Protein AF-A0A940Y5J2-F1 (afdb_monomer)

pLDDT: mean 84.1, std 13.32, range [43.84, 97.69]

Secondary structure (DSSP, 8-state):
------PPPPPPP--PPPHHHHHHHHHHHHHHHHHHHHHHHHHHS-----HHHHHHHHHHHHHHHTTT-HHHHHHHHHHHHHHHGGG-

Sequence (88 aa):
MAAITSQTFHPAPTLGMPRGARIAATAFLALLSGISRHLAHQVTAPRRRSRSDEAAEVREMARHWEHSDPGFAADLYAAAARHEGLDD

Structure (mmCIF, N/CA/C/O backbone):
data_AF-A0A940Y5J2-F1
#
_entry.id   AF-A0A940Y5J2-F1
#
loop_
_atom_site.group_PDB
_atom_site.id
_atom_site.type_symbol
_atom_site.label_atom_id
_atom_site.label_alt_id
_atom_site.label_comp_id
_atom_site.label_asym_id
_atom_site.label_entity_id
_atom_site.label_seq_id
_atom_site.pdbx_PDB_ins_code
_atom_site.Cartn_x
_atom_site.Cartn_y
_atom_site.Cartn_z
_atom_site.occupancy
_atom_site.B_iso_or_equiv
_atom_site.auth_seq_id
_atom_site.auth_comp_id
_atom_site.auth_asym_id
_atom_site.auth_atom_id
_atom_site.pdbx_PDB_model_num
ATOM 1 N N . MET A 1 1 ? 27.951 -36.222 -76.579 1.00 43.84 1 MET A N 1
ATOM 2 C CA . MET A 1 1 ? 28.709 -35.745 -75.402 1.00 43.84 1 MET A CA 1
ATOM 3 C C . MET A 1 1 ? 27.794 -34.839 -74.597 1.00 43.84 1 MET A C 1
ATOM 5 O O . MET A 1 1 ? 27.365 -33.830 -75.137 1.00 43.84 1 MET A O 1
ATOM 9 N N . ALA A 1 2 ? 27.407 -35.232 -73.382 1.00 58.84 2 ALA A N 1
ATOM 10 C CA . ALA A 1 2 ? 26.530 -34.425 -72.533 1.00 58.84 2 ALA A CA 1
ATOM 11 C C . ALA A 1 2 ? 27.376 -33.419 -71.738 1.00 58.84 2 ALA A C 1
ATOM 13 O O . ALA A 1 2 ? 28.261 -33.824 -70.987 1.00 58.84 2 ALA A O 1
ATOM 14 N N . ALA A 1 3 ? 27.139 -32.122 -71.939 1.00 66.69 3 ALA A N 1
ATOM 15 C CA . ALA A 1 3 ? 27.786 -31.064 -71.172 1.00 66.69 3 ALA A CA 1
ATOM 16 C C . ALA A 1 3 ? 27.036 -30.875 -69.846 1.00 66.69 3 ALA A C 1
ATOM 18 O O . ALA A 1 3 ? 25.847 -30.560 -69.842 1.00 66.69 3 ALA A O 1
ATOM 19 N N . ILE A 1 4 ? 27.722 -31.099 -68.725 1.00 69.06 4 ILE A N 1
ATOM 20 C CA . ILE A 1 4 ? 27.175 -30.862 -67.388 1.00 69.06 4 ILE A CA 1
ATOM 21 C C . ILE A 1 4 ? 27.452 -29.398 -67.041 1.00 69.06 4 ILE A C 1
ATOM 23 O O . ILE A 1 4 ? 28.594 -29.018 -66.788 1.00 69.06 4 ILE A O 1
ATOM 27 N N . THR A 1 5 ? 26.409 -28.570 -67.048 1.00 74.62 5 THR A N 1
ATOM 28 C CA . THR A 1 5 ? 26.502 -27.178 -66.596 1.00 74.62 5 THR A CA 1
ATOM 29 C C . THR A 1 5 ? 26.571 -27.159 -65.073 1.00 74.62 5 THR A C 1
ATOM 31 O O . THR A 1 5 ? 25.588 -27.413 -64.382 1.00 74.62 5 THR A O 1
ATOM 34 N N . SER A 1 6 ? 27.757 -26.869 -64.548 1.00 77.38 6 SER A N 1
ATOM 35 C CA . SER A 1 6 ? 27.989 -26.617 -63.127 1.00 77.38 6 SER A CA 1
ATOM 36 C C . SER A 1 6 ? 27.535 -25.197 -62.784 1.00 77.38 6 SER A C 1
ATOM 38 O O . SER A 1 6 ? 28.150 -24.231 -63.235 1.00 77.38 6 SER A O 1
ATOM 40 N N . GLN A 1 7 ? 26.490 -25.062 -61.966 1.00 76.94 7 GLN A N 1
ATOM 41 C CA . GLN A 1 7 ? 26.062 -23.782 -61.402 1.00 76.94 7 GLN A CA 1
ATOM 42 C C . GLN A 1 7 ? 26.535 -23.676 -59.949 1.00 76.94 7 GLN A C 1
ATOM 44 O O . GLN A 1 7 ? 26.195 -24.507 -59.109 1.00 76.94 7 GLN A O 1
ATOM 49 N N . THR A 1 8 ? 27.326 -22.650 -59.645 1.00 79.00 8 THR A N 1
ATOM 50 C CA . THR A 1 8 ? 27.803 -22.369 -58.287 1.00 79.00 8 THR A CA 1
ATOM 51 C C . THR A 1 8 ? 26.823 -21.454 -57.560 1.00 79.00 8 THR A C 1
ATOM 53 O O . THR A 1 8 ? 26.520 -20.362 -58.042 1.00 79.00 8 THR A O 1
ATOM 56 N N . PHE A 1 9 ? 26.345 -21.875 -56.389 1.00 78.94 9 PHE A N 1
ATOM 57 C CA . PHE A 1 9 ? 25.527 -21.039 -55.510 1.00 78.94 9 PHE A CA 1
ATOM 58 C C . PHE A 1 9 ? 26.422 -20.255 -54.552 1.00 78.94 9 PHE A C 1
ATOM 60 O O . PHE A 1 9 ? 27.266 -20.833 -53.867 1.00 78.94 9 PHE A O 1
ATOM 67 N N . HIS A 1 10 ? 26.228 -18.939 -54.492 1.00 78.12 10 HIS A N 1
ATOM 68 C CA . HIS A 1 10 ? 26.902 -18.104 -53.506 1.00 78.12 10 HIS A CA 1
ATOM 69 C C . HIS A 1 10 ? 26.135 -18.132 -52.177 1.00 78.12 10 HIS A C 1
ATOM 71 O O . HIS A 1 10 ? 24.905 -18.028 -52.185 1.00 78.12 10 HIS A O 1
ATOM 77 N N . PRO A 1 11 ? 26.832 -18.261 -51.035 1.00 79.38 11 PRO A N 1
ATOM 78 C CA . PRO A 1 11 ? 26.192 -18.193 -49.731 1.00 79.38 11 PRO A CA 1
ATOM 79 C C . PRO A 1 11 ? 25.571 -16.809 -49.519 1.00 79.38 11 PRO A C 1
ATOM 81 O O . PRO A 1 11 ? 26.177 -15.783 -49.835 1.00 79.38 11 PRO A O 1
ATOM 84 N N . ALA A 1 12 ? 24.355 -16.786 -48.973 1.00 77.69 12 ALA A N 1
ATOM 85 C CA . ALA A 1 12 ? 23.683 -15.544 -48.618 1.00 77.69 12 ALA A CA 1
ATOM 86 C C . ALA A 1 12 ? 24.474 -14.807 -47.518 1.00 77.69 12 ALA A C 1
ATOM 88 O O . ALA A 1 12 ? 24.964 -15.454 -46.585 1.00 77.69 12 ALA A O 1
ATOM 89 N N . PRO A 1 13 ? 24.605 -13.469 -47.590 1.00 76.94 13 PRO A N 1
ATOM 90 C CA . PRO A 1 13 ? 25.313 -12.715 -46.568 1.00 76.94 13 PRO A CA 1
ATOM 91 C C . PRO A 1 13 ? 24.582 -12.835 -45.228 1.00 76.94 13 PRO A C 1
ATOM 93 O O . PRO A 1 13 ? 23.386 -12.567 -45.119 1.00 76.94 13 PRO A O 1
ATOM 96 N N . THR A 1 14 ? 25.313 -13.222 -44.186 1.00 75.94 14 THR A N 1
ATOM 97 C CA . THR A 1 14 ? 24.783 -13.254 -42.824 1.00 75.94 14 THR A CA 1
ATOM 98 C C . THR A 1 14 ? 24.617 -11.824 -42.317 1.00 75.94 14 THR A C 1
ATOM 100 O O . THR A 1 14 ? 25.606 -11.107 -42.144 1.00 75.94 14 THR A O 1
ATOM 103 N N . LEU A 1 15 ? 23.380 -11.407 -42.049 1.00 73.44 15 LEU A N 1
ATOM 104 C CA . LEU A 1 15 ? 23.090 -10.134 -41.389 1.00 73.44 15 LEU A CA 1
ATOM 105 C C . LEU A 1 15 ? 23.480 -10.238 -39.908 1.00 73.44 15 LEU A C 1
ATOM 107 O O . LEU A 1 15 ? 22.711 -10.698 -39.068 1.00 73.44 15 LEU A O 1
ATOM 111 N N . GLY A 1 16 ? 24.719 -9.862 -39.598 1.00 78.75 16 GLY A N 1
ATOM 112 C CA . GLY A 1 16 ? 25.222 -9.796 -38.229 1.00 78.75 16 GLY A CA 1
ATOM 113 C C . GLY A 1 16 ? 24.746 -8.533 -37.515 1.00 78.75 16 GLY A C 1
ATOM 114 O O . GLY A 1 16 ? 24.684 -7.456 -38.106 1.00 78.75 16 GLY A O 1
ATOM 115 N N . MET A 1 17 ? 24.445 -8.646 -36.221 1.00 80.12 17 MET A N 1
ATOM 116 C CA . MET A 1 17 ? 24.086 -7.487 -35.405 1.00 80.12 17 MET A CA 1
ATOM 117 C C . MET A 1 17 ? 25.264 -6.495 -35.350 1.00 80.12 17 MET A C 1
ATOM 119 O O . MET A 1 17 ? 26.366 -6.878 -34.939 1.00 80.12 17 MET A O 1
ATOM 123 N N . PRO A 1 18 ? 25.068 -5.219 -35.729 1.00 83.50 18 PRO A N 1
ATOM 124 C CA . PRO A 1 18 ? 26.148 -4.245 -35.720 1.00 83.50 18 PRO A CA 1
ATOM 125 C C . PRO A 1 18 ? 26.600 -3.959 -34.283 1.00 83.50 18 PRO A C 1
ATOM 127 O O . PRO A 1 18 ? 25.789 -3.850 -33.360 1.00 83.50 18 PRO A O 1
ATOM 130 N N . ARG A 1 19 ? 27.917 -3.801 -34.086 1.00 84.12 19 ARG A N 1
ATOM 131 C CA . ARG A 1 19 ? 28.529 -3.606 -32.756 1.00 84.12 19 ARG A CA 1
ATOM 132 C C . ARG A 1 19 ? 27.921 -2.425 -31.989 1.00 84.12 19 ARG A C 1
ATOM 134 O O . ARG A 1 19 ? 27.714 -2.532 -30.785 1.00 84.12 19 ARG A O 1
ATOM 141 N N . GLY A 1 20 ? 27.577 -1.343 -32.690 1.00 88.56 20 GLY A N 1
ATOM 142 C CA . GLY A 1 20 ? 26.928 -0.170 -32.096 1.00 88.56 20 GLY A CA 1
ATOM 143 C C . GLY A 1 20 ? 25.550 -0.478 -31.506 1.00 88.56 20 GLY A C 1
ATOM 144 O O . GLY A 1 20 ? 25.269 -0.072 -30.383 1.00 88.56 20 GLY A O 1
ATOM 145 N N . ALA A 1 21 ? 24.728 -1.274 -32.202 1.00 87.38 21 ALA A N 1
ATOM 146 C CA . ALA A 1 21 ? 23.419 -1.686 -31.690 1.00 87.38 21 ALA A CA 1
ATOM 147 C C . ALA A 1 21 ? 23.553 -2.539 -30.424 1.00 87.38 21 ALA A C 1
ATOM 149 O O . ALA A 1 21 ? 22.754 -2.406 -29.501 1.00 87.38 21 ALA A O 1
ATOM 150 N N . ARG A 1 22 ? 24.595 -3.376 -30.346 1.00 88.00 22 ARG A N 1
ATOM 151 C CA . ARG A 1 22 ? 24.879 -4.162 -29.141 1.00 88.00 22 ARG A CA 1
ATOM 152 C C . ARG A 1 22 ? 25.234 -3.266 -27.953 1.00 88.00 22 ARG A C 1
ATOM 154 O O . ARG A 1 22 ? 24.682 -3.463 -26.877 1.00 88.00 22 ARG A O 1
ATOM 161 N N . ILE A 1 23 ? 26.102 -2.271 -28.150 1.00 92.00 23 ILE A N 1
ATOM 162 C CA . ILE A 1 23 ? 26.480 -1.322 -27.089 1.00 92.00 23 ILE A CA 1
ATOM 163 C C . ILE A 1 23 ? 25.257 -0.514 -26.635 1.00 92.00 23 ILE A C 1
ATOM 165 O O . ILE A 1 23 ? 24.987 -0.434 -25.436 1.00 92.00 23 ILE A O 1
ATOM 169 N N . ALA A 1 24 ? 24.474 0.014 -27.579 1.00 92.12 24 ALA A N 1
ATOM 170 C CA . ALA A 1 24 ? 23.262 0.773 -27.279 1.00 92.12 24 ALA A CA 1
ATOM 171 C C . ALA A 1 24 ? 22.242 -0.061 -26.487 1.00 92.12 24 ALA A C 1
ATOM 173 O O . ALA A 1 24 ? 21.733 0.404 -25.470 1.00 92.12 24 ALA A O 1
ATOM 174 N N . ALA A 1 25 ? 22.008 -1.315 -26.891 1.00 91.38 25 ALA A N 1
ATOM 175 C CA . ALA A 1 25 ? 21.124 -2.226 -26.170 1.00 91.38 25 ALA A CA 1
ATOM 176 C C . ALA A 1 25 ? 21.613 -2.475 -24.735 1.00 91.38 25 ALA A C 1
ATOM 178 O O . ALA A 1 25 ? 20.825 -2.404 -23.794 1.00 91.38 25 ALA A O 1
ATOM 179 N N . THR A 1 26 ? 22.916 -2.706 -24.543 1.00 93.81 26 THR A N 1
ATOM 180 C CA . THR A 1 26 ? 23.468 -2.912 -23.195 1.00 93.81 26 THR A CA 1
ATOM 181 C C . THR A 1 26 ? 23.352 -1.669 -22.316 1.00 93.81 26 THR A C 1
ATOM 183 O O . THR A 1 26 ? 22.966 -1.789 -21.156 1.00 93.81 26 TH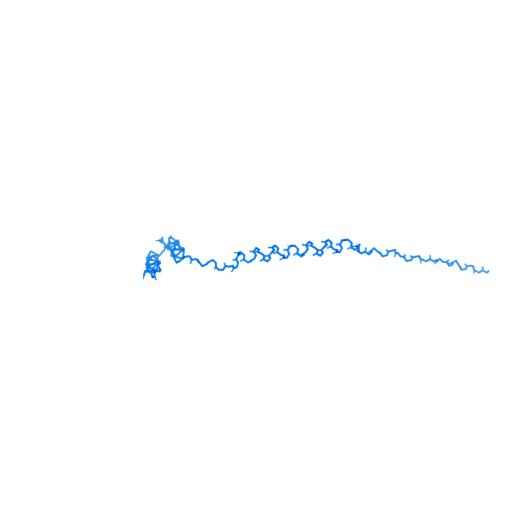R A O 1
ATOM 186 N N . ALA A 1 27 ? 23.616 -0.479 -22.861 1.00 95.06 27 ALA A N 1
ATOM 187 C CA . ALA A 1 27 ? 23.507 0.776 -22.122 1.00 95.06 27 ALA A CA 1
ATOM 188 C C . ALA A 1 27 ? 22.052 1.079 -21.736 1.00 95.06 27 ALA A C 1
ATOM 190 O O . ALA A 1 27 ? 21.776 1.438 -20.593 1.00 95.06 27 ALA A O 1
ATOM 191 N N . PHE A 1 28 ? 21.117 0.869 -22.664 1.00 94.94 28 PHE A N 1
ATOM 192 C CA . PHE A 1 28 ? 19.689 1.049 -22.420 1.00 94.94 28 PHE A CA 1
ATOM 193 C C . PHE A 1 28 ? 19.174 0.113 -21.322 1.00 94.94 28 PHE A C 1
ATOM 195 O O . PHE A 1 28 ? 18.517 0.561 -20.384 1.00 94.94 28 PHE A O 1
ATOM 202 N N . LEU A 1 29 ? 19.516 -1.177 -21.395 1.00 96.06 29 LEU A N 1
ATOM 203 C CA . LEU A 1 29 ? 19.110 -2.154 -20.384 1.00 96.06 29 LEU A CA 1
ATOM 204 C C . LEU A 1 29 ? 19.736 -1.858 -19.017 1.00 96.06 29 LEU A C 1
ATOM 206 O O . LEU A 1 29 ? 19.052 -1.966 -17.999 1.00 96.06 29 LEU A O 1
ATOM 210 N N . ALA A 1 30 ? 21.005 -1.442 -18.981 1.00 93.56 30 ALA A N 1
ATOM 211 C CA . ALA A 1 30 ? 21.665 -1.037 -17.744 1.00 93.56 30 ALA A CA 1
ATOM 212 C C . ALA A 1 30 ? 20.953 0.164 -17.102 1.00 93.56 30 ALA A C 1
ATOM 214 O O . ALA A 1 30 ? 20.616 0.106 -15.918 1.00 93.56 30 ALA A O 1
ATOM 215 N N . LEU A 1 31 ? 20.642 1.199 -17.889 1.00 95.19 31 LEU A N 1
ATOM 216 C CA . LEU A 1 31 ? 19.911 2.378 -17.426 1.00 95.19 31 LEU A CA 1
ATOM 217 C C . LEU A 1 31 ? 18.522 2.006 -16.894 1.00 95.19 31 LEU A C 1
ATOM 219 O O . LEU A 1 31 ? 18.173 2.376 -15.774 1.00 95.19 31 LEU A O 1
ATOM 223 N N . LEU A 1 32 ? 17.759 1.223 -17.659 1.00 94.44 32 LEU A N 1
ATOM 224 C CA . LEU A 1 32 ? 16.424 0.781 -17.263 1.00 94.44 32 LEU A CA 1
ATOM 225 C C . LEU A 1 32 ? 16.463 -0.030 -15.960 1.00 94.44 32 LEU A C 1
ATOM 227 O O . LEU A 1 32 ? 15.627 0.173 -15.083 1.00 94.44 32 LEU A O 1
ATOM 231 N N . SER A 1 33 ? 17.461 -0.906 -15.805 1.00 90.94 33 SER A N 1
ATOM 232 C CA . SER A 1 33 ? 17.646 -1.698 -14.586 1.00 90.94 33 SER A CA 1
ATOM 233 C C . SER A 1 33 ? 18.035 -0.849 -13.369 1.00 90.94 33 SER A C 1
ATOM 235 O O . SER A 1 33 ? 17.644 -1.163 -12.246 1.00 90.94 33 SER A O 1
ATOM 237 N N . GLY A 1 34 ? 18.786 0.237 -13.576 1.00 89.25 34 GLY A N 1
ATOM 238 C CA . GLY A 1 34 ? 19.126 1.189 -12.521 1.00 89.25 34 GLY A CA 1
ATOM 239 C C . GLY A 1 34 ? 17.898 1.968 -12.053 1.00 89.25 34 GLY A C 1
ATOM 240 O O . GLY A 1 34 ? 17.637 2.045 -10.853 1.00 89.25 34 GLY A O 1
ATOM 241 N N . ILE A 1 35 ? 17.099 2.470 -13.000 1.00 91.00 35 ILE A N 1
ATOM 242 C CA . ILE A 1 35 ? 15.852 3.192 -12.716 1.00 91.00 35 ILE A CA 1
ATOM 243 C C . ILE A 1 35 ? 14.856 2.283 -11.988 1.00 91.00 35 ILE A C 1
ATOM 245 O O . ILE A 1 35 ? 14.301 2.678 -10.963 1.00 91.00 35 ILE A O 1
ATOM 249 N N . SER A 1 36 ? 14.656 1.051 -12.464 1.00 87.19 36 SER A N 1
ATOM 250 C CA . SER A 1 36 ? 13.701 0.126 -11.846 1.00 87.19 36 SER A CA 1
ATOM 251 C C . SER A 1 36 ? 14.097 -0.256 -10.421 1.00 87.19 36 SER A C 1
ATOM 253 O O . SER A 1 36 ? 13.237 -0.278 -9.543 1.00 87.19 36 SER A O 1
ATOM 255 N N . ARG A 1 37 ? 15.390 -0.477 -10.147 1.00 83.25 37 ARG A N 1
ATOM 256 C CA . ARG A 1 37 ? 15.885 -0.715 -8.780 1.00 83.25 37 ARG A CA 1
ATOM 257 C C . ARG A 1 37 ? 15.682 0.493 -7.879 1.00 83.25 37 ARG A C 1
ATOM 259 O O . ARG A 1 37 ? 15.282 0.317 -6.732 1.00 83.25 37 ARG A O 1
ATOM 266 N N . HIS A 1 38 ? 15.936 1.698 -8.385 1.00 79.12 38 HIS A N 1
ATOM 267 C CA . HIS A 1 38 ? 15.748 2.914 -7.604 1.00 79.12 38 HIS A CA 1
ATOM 268 C C . HIS A 1 38 ? 14.274 3.110 -7.227 1.00 79.12 38 HIS A C 1
ATOM 270 O O . HIS A 1 38 ? 13.973 3.373 -6.061 1.00 79.12 38 HIS A O 1
ATOM 276 N N . LEU A 1 39 ? 13.357 2.945 -8.181 1.00 81.25 39 LEU A N 1
ATOM 277 C CA . LEU A 1 39 ? 11.921 3.049 -7.923 1.00 81.25 39 LEU A CA 1
ATOM 278 C C . LEU A 1 39 ? 11.436 1.935 -6.989 1.00 81.25 39 LEU A C 1
ATOM 280 O O . LEU A 1 39 ? 10.709 2.205 -6.038 1.00 81.25 39 LEU A O 1
ATOM 284 N N . ALA A 1 40 ? 11.905 0.700 -7.182 1.00 74.38 40 ALA A N 1
ATOM 285 C CA . ALA A 1 40 ? 11.584 -0.408 -6.286 1.00 74.38 40 ALA A CA 1
ATOM 286 C C . ALA A 1 40 ? 12.069 -0.155 -4.849 1.00 74.38 40 ALA A C 1
ATOM 288 O O . ALA A 1 40 ? 11.364 -0.491 -3.901 1.00 74.38 40 ALA A O 1
ATOM 289 N N . HIS A 1 41 ? 13.231 0.480 -4.665 1.00 64.31 41 HIS A N 1
ATOM 290 C CA . HIS A 1 41 ? 13.716 0.882 -3.342 1.00 64.31 41 HIS A CA 1
ATOM 291 C C . HIS A 1 41 ? 12.848 1.958 -2.683 1.00 64.31 41 HIS A C 1
ATOM 293 O O . HIS A 1 41 ? 12.679 1.926 -1.469 1.00 64.31 41 HIS A O 1
ATOM 299 N N . GLN A 1 42 ? 12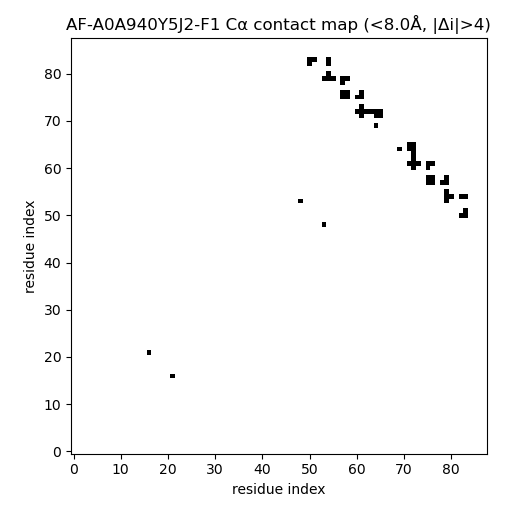.263 2.878 -3.454 1.00 62.06 42 GLN A N 1
ATOM 300 C CA . GLN A 1 42 ? 11.339 3.876 -2.903 1.00 62.06 42 GLN A CA 1
ATOM 301 C C . GLN A 1 42 ? 10.005 3.259 -2.466 1.00 62.06 42 GLN A C 1
ATOM 303 O O . GLN A 1 42 ? 9.428 3.702 -1.480 1.00 62.06 42 GLN A O 1
ATOM 308 N N . VAL A 1 43 ? 9.537 2.225 -3.169 1.00 60.94 43 VAL A N 1
ATOM 309 C CA . VAL A 1 43 ? 8.296 1.510 -2.827 1.00 60.94 43 VAL A CA 1
ATOM 310 C C . VAL A 1 43 ? 8.511 0.509 -1.683 1.00 60.94 43 VAL A C 1
ATOM 312 O O . VAL A 1 43 ? 7.608 0.286 -0.886 1.00 60.94 43 VAL A O 1
ATOM 315 N N . THR A 1 44 ? 9.706 -0.083 -1.585 1.00 55.97 44 THR A N 1
ATOM 316 C CA . THR A 1 44 ? 10.014 -1.149 -0.611 1.00 55.97 44 THR A CA 1
ATOM 317 C C . THR A 1 44 ? 10.635 -0.629 0.677 1.00 55.97 44 THR A C 1
ATOM 319 O O . THR A 1 44 ? 10.681 -1.375 1.649 1.00 55.97 44 THR A O 1
ATOM 322 N N . ALA A 1 45 ? 11.117 0.618 0.731 1.00 55.25 45 ALA A N 1
ATOM 323 C CA . ALA A 1 45 ? 11.477 1.206 2.012 1.00 55.25 45 ALA A CA 1
ATOM 324 C C . ALA A 1 45 ? 10.217 1.163 2.887 1.00 55.25 45 ALA A C 1
ATOM 326 O O . ALA A 1 45 ? 9.239 1.829 2.532 1.00 55.25 45 ALA A O 1
ATOM 327 N N . PRO A 1 46 ? 10.192 0.388 3.993 1.00 55.41 46 PRO A N 1
ATOM 328 C CA . PRO A 1 46 ? 9.106 0.479 4.940 1.00 55.41 46 PRO A CA 1
ATOM 329 C C . PRO A 1 46 ? 9.244 1.874 5.522 1.00 55.41 46 PRO A C 1
ATOM 331 O O . PRO A 1 46 ? 10.040 2.124 6.429 1.00 55.41 46 PRO A O 1
ATOM 334 N N . ARG A 1 47 ? 8.541 2.827 4.912 1.00 59.28 47 ARG A N 1
ATOM 335 C CA . ARG A 1 47 ? 8.309 4.132 5.488 1.00 59.28 47 ARG A CA 1
ATOM 336 C C . ARG A 1 47 ? 7.716 3.773 6.839 1.00 59.28 47 ARG A C 1
ATOM 338 O O . ARG A 1 47 ? 6.629 3.204 6.862 1.00 59.28 47 ARG A O 1
ATOM 345 N N . ARG A 1 48 ? 8.495 3.933 7.918 1.00 63.75 48 ARG A N 1
ATOM 346 C CA . ARG A 1 48 ? 8.015 3.718 9.284 1.00 63.75 48 ARG A CA 1
ATOM 347 C C . ARG A 1 48 ? 6.795 4.615 9.387 1.00 63.75 48 ARG A C 1
ATOM 349 O O . ARG A 1 48 ? 6.950 5.832 9.464 1.00 63.75 48 ARG A O 1
ATOM 356 N N . ARG A 1 49 ? 5.613 4.028 9.203 1.00 69.62 49 ARG A N 1
ATOM 357 C CA . ARG A 1 49 ? 4.362 4.751 9.325 1.00 69.62 49 ARG A CA 1
ATOM 358 C C . ARG A 1 49 ? 4.345 5.234 10.756 1.00 69.62 49 ARG A C 1
ATOM 360 O O . A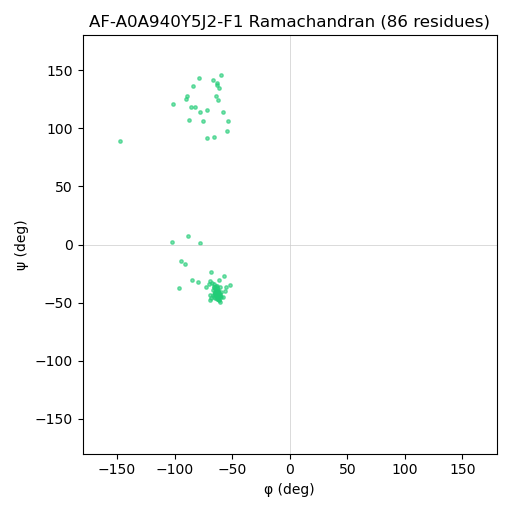RG A 1 49 ? 4.770 4.513 11.663 1.00 69.62 49 ARG A O 1
ATOM 367 N N . SER A 1 50 ? 3.982 6.494 10.935 1.00 82.19 50 SER A N 1
ATOM 368 C CA . SER A 1 50 ? 3.793 6.977 12.289 1.00 82.19 50 SER A CA 1
ATOM 369 C C . SER A 1 50 ? 2.695 6.128 12.925 1.00 82.19 50 SER A C 1
ATOM 371 O O . SER A 1 50 ? 1.747 5.742 12.237 1.00 82.19 50 SER A O 1
ATOM 373 N N . ARG A 1 51 ? 2.773 5.850 14.228 1.00 82.88 51 ARG A N 1
ATOM 374 C CA . ARG A 1 51 ? 1.659 5.194 14.928 1.00 82.88 51 ARG A CA 1
ATOM 375 C C . ARG A 1 51 ? 0.362 5.994 14.791 1.00 82.88 51 ARG A C 1
ATOM 377 O O . ARG A 1 51 ? -0.709 5.399 14.747 1.00 82.88 51 ARG A O 1
ATOM 384 N N . SER A 1 52 ? 0.457 7.315 14.605 1.00 86.88 52 SER A N 1
ATOM 385 C CA . SER A 1 52 ? -0.676 8.177 14.240 1.00 86.88 52 SER A CA 1
ATOM 386 C C . SER A 1 52 ? -1.299 7.818 12.884 1.00 86.88 52 SER A C 1
ATOM 388 O O . SER A 1 52 ? -2.521 7.849 12.746 1.00 86.88 52 SER A O 1
ATOM 390 N N . ASP A 1 53 ? -0.477 7.462 11.889 1.00 88.62 53 ASP A N 1
ATOM 391 C CA . ASP A 1 53 ? -0.942 7.056 10.557 1.00 88.62 53 ASP A CA 1
ATOM 392 C C . ASP A 1 53 ? -1.643 5.695 10.644 1.00 88.62 53 ASP A C 1
ATOM 394 O O . ASP A 1 53 ? -2.727 5.510 10.097 1.00 88.62 53 ASP A O 1
ATOM 398 N N . GLU A 1 54 ? -1.065 4.759 11.400 1.00 90.44 54 GLU A N 1
ATOM 399 C CA . GLU A 1 54 ? -1.661 3.442 11.648 1.00 90.44 54 GLU A CA 1
ATOM 400 C C . GLU A 1 54 ? -2.985 3.557 12.424 1.00 90.44 54 GLU A C 1
ATOM 402 O O . GLU A 1 54 ? -3.982 2.938 12.053 1.00 90.44 54 GLU A O 1
ATOM 407 N N . ALA A 1 55 ? -3.04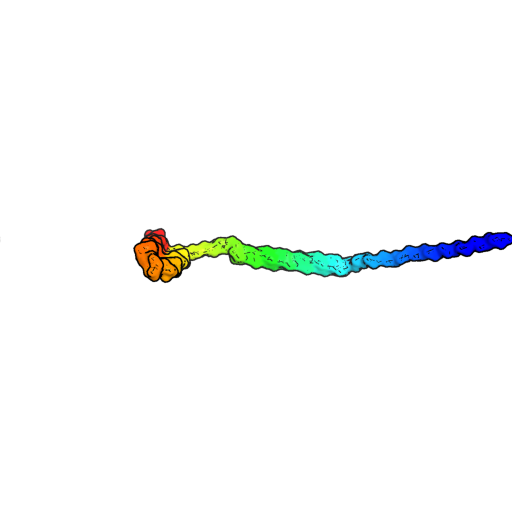4 4.404 13.458 1.00 94.12 55 A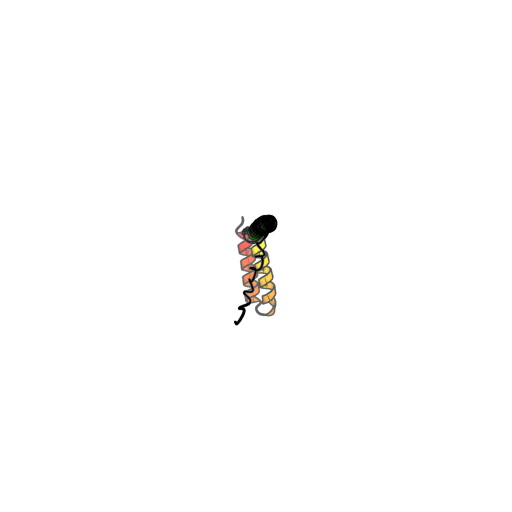LA A N 1
ATOM 408 C CA . ALA A 1 55 ? -4.275 4.681 14.197 1.00 94.12 55 ALA A CA 1
ATOM 409 C C . ALA A 1 55 ? -5.347 5.332 13.303 1.00 94.12 55 ALA A C 1
ATOM 411 O O . ALA A 1 55 ? -6.536 5.036 13.443 1.00 94.12 55 ALA A O 1
ATOM 412 N N . ALA A 1 56 ? -4.953 6.195 12.360 1.00 93.44 56 ALA A N 1
ATOM 413 C CA . ALA A 1 56 ? -5.872 6.789 11.392 1.00 93.44 56 ALA A CA 1
ATOM 414 C C . ALA A 1 56 ? -6.479 5.745 10.437 1.00 93.44 56 ALA A C 1
ATOM 416 O O . ALA A 1 56 ? -7.690 5.787 10.212 1.00 93.44 56 ALA A O 1
ATOM 417 N N . GLU A 1 57 ? -5.686 4.786 9.949 1.00 94.50 57 GLU A N 1
ATOM 418 C CA . GLU A 1 57 ? -6.177 3.672 9.119 1.00 94.50 57 GLU A CA 1
ATOM 419 C C . GLU A 1 57 ? -7.180 2.793 9.892 1.00 94.50 57 GLU A C 1
ATOM 421 O O . GLU A 1 57 ? -8.233 2.431 9.365 1.00 94.50 57 GLU A O 1
ATOM 426 N N . VAL A 1 58 ? -6.931 2.514 11.178 1.00 95.56 58 VAL A N 1
ATOM 427 C CA . VAL A 1 58 ? -7.875 1.753 12.023 1.00 95.56 58 VAL A CA 1
ATOM 428 C C . VAL A 1 58 ? -9.193 2.513 12.232 1.00 95.56 58 VAL A C 1
ATOM 430 O O . VAL A 1 58 ? -10.266 1.908 12.197 1.00 95.56 58 VAL A O 1
ATOM 433 N N . ARG A 1 59 ? -9.147 3.843 12.386 1.00 96.00 59 ARG A N 1
ATOM 434 C CA . ARG A 1 59 ? -10.355 4.690 12.456 1.00 96.00 59 ARG A CA 1
ATOM 435 C C . ARG A 1 59 ? -11.133 4.709 11.142 1.00 96.00 59 ARG A C 1
ATOM 437 O O . ARG A 1 59 ? -12.358 4.782 11.151 1.00 96.00 59 ARG A O 1
ATOM 444 N N . GLU A 1 60 ? -10.449 4.679 10.004 1.00 96.50 60 GLU A N 1
ATOM 445 C CA . GLU A 1 60 ? -11.102 4.534 8.702 1.00 96.50 60 GLU A CA 1
ATOM 446 C C . GLU A 1 60 ? -11.791 3.173 8.578 1.00 96.50 60 GLU A C 1
ATOM 448 O O . GLU A 1 60 ? -12.961 3.115 8.204 1.00 96.50 60 GLU A O 1
ATOM 453 N N . MET A 1 61 ? -11.127 2.099 9.011 1.00 95.38 61 MET A N 1
ATOM 454 C CA . MET A 1 61 ? -11.738 0.775 9.065 1.00 95.38 61 MET A CA 1
ATOM 455 C C . MET A 1 61 ? -12.995 0.770 9.943 1.00 95.38 61 MET A C 1
ATOM 457 O O . MET A 1 61 ? -14.026 0.266 9.508 1.00 95.38 61 MET A O 1
ATOM 461 N N . ALA A 1 62 ? -12.957 1.389 11.126 1.00 96.88 62 ALA A N 1
ATOM 462 C CA . ALA A 1 62 ? -14.113 1.485 12.020 1.00 96.88 62 ALA A CA 1
ATOM 463 C C . ALA A 1 62 ? -15.343 2.128 11.349 1.00 96.88 62 ALA A C 1
ATOM 465 O O . ALA A 1 62 ? -16.456 1.625 11.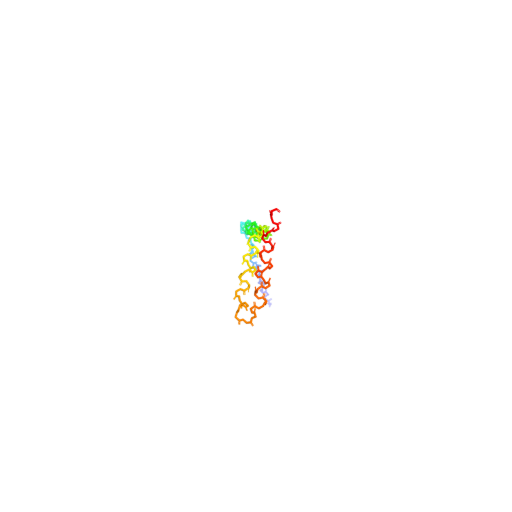505 1.00 96.88 62 ALA A O 1
ATOM 466 N N . ARG A 1 63 ? -15.147 3.170 10.526 1.00 97.19 63 ARG A N 1
ATOM 467 C CA . ARG A 1 63 ? -16.232 3.837 9.779 1.00 97.19 63 ARG A CA 1
ATOM 468 C C . ARG A 1 63 ? -16.956 2.911 8.802 1.00 97.19 63 ARG A C 1
ATOM 470 O O . ARG A 1 63 ? -18.151 3.078 8.580 1.00 97.19 63 ARG A O 1
ATOM 477 N N . HIS A 1 64 ? -16.274 1.912 8.239 1.00 96.56 64 HIS A N 1
ATOM 478 C CA . HIS A 1 64 ? -16.926 0.922 7.374 1.00 96.56 64 HIS A CA 1
ATOM 479 C C . HIS A 1 64 ? -17.869 -0.009 8.143 1.00 96.56 64 HIS A C 1
ATOM 481 O O . HIS A 1 64 ? -18.878 -0.453 7.594 1.00 96.56 64 HIS A O 1
ATOM 487 N N . TRP A 1 65 ? -17.559 -0.288 9.408 1.00 96.50 65 TRP A N 1
ATOM 488 C CA . TRP A 1 65 ? -18.341 -1.193 10.248 1.00 96.50 65 TRP A CA 1
ATOM 489 C C . TRP A 1 65 ? -19.437 -0.485 11.036 1.00 96.50 65 TRP A C 1
ATOM 491 O O . TRP A 1 65 ? -20.384 -1.138 11.446 1.00 96.50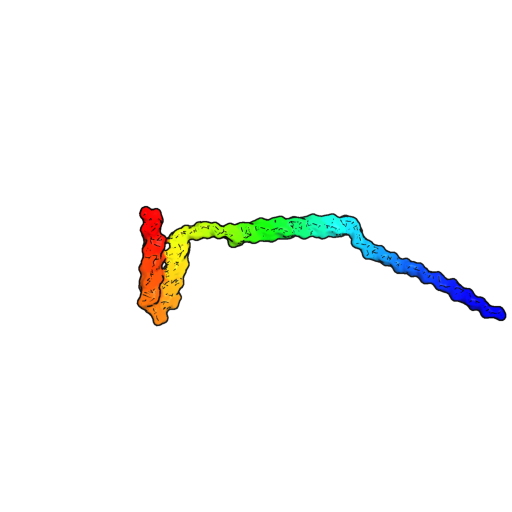 65 TRP A O 1
ATOM 501 N N . GLU A 1 66 ? -19.386 0.838 11.166 1.00 95.31 66 GLU A N 1
ATOM 502 C CA . GLU A 1 66 ? -20.302 1.640 11.987 1.00 95.31 66 GLU A CA 1
ATOM 503 C C . GLU A 1 66 ? -21.795 1.371 11.717 1.00 95.31 66 GLU A C 1
ATOM 505 O O . GLU A 1 66 ? -22.602 1.363 12.645 1.00 95.31 66 GLU A O 1
ATOM 510 N N . HIS A 1 67 ? -22.165 1.087 10.463 1.00 94.56 67 HIS A N 1
ATOM 511 C CA . HIS A 1 67 ? -23.548 0.761 10.098 1.00 94.56 67 HIS A CA 1
ATOM 512 C C . HIS A 1 67 ? -23.917 -0.721 10.281 1.00 94.56 67 HIS A C 1
ATOM 514 O O . HIS A 1 67 ? -25.079 -1.033 10.526 1.00 94.56 67 HIS A O 1
ATOM 520 N N . SER A 1 68 ? -22.953 -1.633 10.128 1.00 96.81 68 SER A N 1
ATOM 521 C CA . SER A 1 68 ? -23.212 -3.084 10.114 1.00 96.81 68 SER A CA 1
ATOM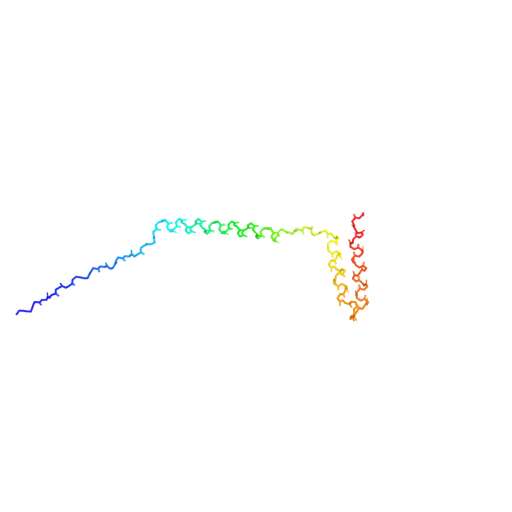 522 C C . SER A 1 68 ? -22.987 -3.733 11.481 1.00 96.81 68 SER A C 1
ATOM 524 O O . SER A 1 68 ? -23.730 -4.630 11.866 1.00 96.81 68 SER A O 1
ATOM 526 N N . ASP A 1 69 ? -21.970 -3.272 12.207 1.00 97.31 69 ASP A N 1
ATOM 527 C CA . ASP A 1 69 ? -21.593 -3.709 13.547 1.00 97.31 69 ASP A CA 1
ATOM 528 C C . ASP A 1 69 ? -20.989 -2.526 14.338 1.00 97.31 69 ASP A C 1
ATOM 530 O O . ASP A 1 69 ? -19.772 -2.292 14.320 1.00 97.31 69 ASP A O 1
ATOM 534 N N . PRO A 1 70 ? -21.832 -1.750 15.043 1.00 96.00 70 PRO A N 1
ATOM 535 C CA . PRO A 1 70 ? -21.370 -0.608 15.826 1.00 96.00 70 PRO A CA 1
ATOM 536 C C . PRO A 1 70 ? -20.531 -1.019 17.046 1.00 96.00 70 PRO A C 1
ATOM 538 O O . PRO A 1 70 ? -19.722 -0.220 17.517 1.00 96.00 70 PRO A O 1
ATOM 541 N N . GLY A 1 71 ? -20.691 -2.247 17.558 1.00 97.31 71 GLY A N 1
ATOM 542 C CA . GLY A 1 71 ? -19.886 -2.754 18.670 1.00 97.31 71 GLY A CA 1
ATOM 543 C C . GLY A 1 71 ? -18.443 -2.984 18.235 1.00 97.31 71 GLY A C 1
ATOM 544 O O . GLY A 1 71 ? -17.513 -2.477 18.861 1.00 97.31 71 GLY A O 1
ATOM 545 N N . PHE A 1 72 ? -18.263 -3.647 17.093 1.00 97.25 72 PHE A N 1
ATOM 546 C CA . PHE A 1 72 ? -1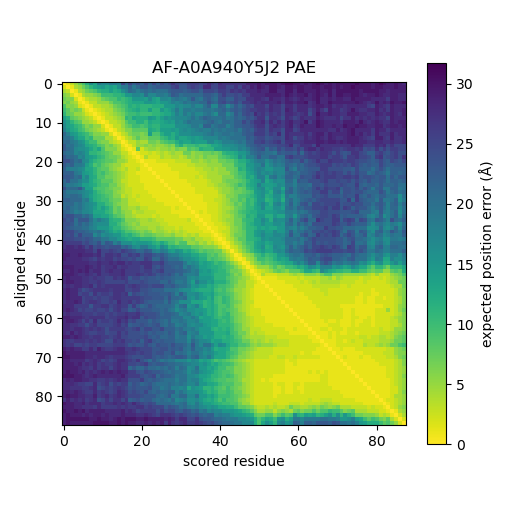6.946 -3.835 16.494 1.00 97.25 72 PHE A CA 1
ATOM 547 C C . PHE A 1 72 ? -16.285 -2.503 16.108 1.00 97.25 72 PHE A C 1
ATOM 549 O O . PHE A 1 72 ? -15.095 -2.306 16.356 1.00 97.25 72 PHE A O 1
ATOM 556 N N . ALA A 1 73 ? -17.048 -1.546 15.565 1.00 97.56 73 ALA A N 1
ATOM 557 C CA . ALA A 1 73 ? -16.531 -0.207 15.278 1.00 97.56 73 ALA A CA 1
ATOM 558 C C . ALA A 1 73 ? -16.030 0.509 16.550 1.00 97.56 73 ALA A C 1
ATOM 560 O O . ALA A 1 73 ? -14.949 1.101 16.534 1.00 97.56 73 ALA A O 1
ATOM 561 N N . ALA A 1 74 ? -16.767 0.420 17.663 1.00 97.69 74 ALA A N 1
ATOM 562 C CA . ALA A 1 74 ? -16.354 0.991 18.945 1.00 97.69 74 ALA A CA 1
ATOM 563 C C . ALA A 1 74 ? -15.047 0.369 19.466 1.00 97.69 74 ALA A C 1
ATOM 565 O O . ALA A 1 74 ? -14.155 1.098 19.910 1.00 97.69 74 ALA A O 1
ATOM 566 N N . ASP A 1 75 ? -14.894 -0.951 19.341 1.00 97.69 75 ASP A N 1
ATOM 567 C CA . ASP A 1 75 ? -13.662 -1.650 19.715 1.00 97.69 75 ASP A CA 1
ATOM 568 C C . ASP A 1 75 ? -12.464 -1.195 18.869 1.00 97.69 75 ASP A C 1
ATOM 570 O O . ASP A 1 75 ? -11.372 -0.978 19.405 1.00 97.69 75 ASP A O 1
ATOM 574 N N . LEU A 1 76 ? -12.663 -0.979 17.564 1.00 97.38 76 LEU A N 1
ATOM 575 C CA . LEU A 1 76 ? -11.631 -0.443 16.673 1.00 97.38 76 LEU A CA 1
ATOM 576 C C . LEU A 1 76 ? -11.241 0.994 17.039 1.00 97.38 76 LEU A C 1
ATOM 578 O O . LEU A 1 76 ? -10.050 1.310 17.089 1.00 97.38 76 LEU A O 1
ATOM 582 N N . TYR A 1 77 ? -12.208 1.856 17.363 1.00 97.19 77 TYR A N 1
ATOM 583 C CA . TYR A 1 77 ? -11.921 3.209 17.849 1.00 97.19 77 TYR A CA 1
ATOM 584 C C . TYR A 1 77 ? -11.127 3.186 19.162 1.00 97.19 77 TYR A C 1
ATOM 586 O O . TYR A 1 77 ? -10.141 3.915 19.301 1.00 97.19 77 TYR A O 1
ATOM 594 N N . ALA A 1 78 ? -11.499 2.315 20.102 1.00 96.38 78 ALA A N 1
ATOM 595 C CA . ALA A 1 78 ? -10.785 2.150 21.365 1.00 96.38 78 ALA A CA 1
ATOM 596 C C . ALA A 1 78 ? -9.371 1.578 21.168 1.00 96.38 78 ALA A C 1
ATOM 598 O O . ALA A 1 78 ? -8.440 1.953 21.884 1.00 96.38 78 ALA A O 1
ATOM 599 N N . ALA A 1 79 ? -9.186 0.668 20.209 1.00 95.69 79 ALA A N 1
ATOM 600 C CA . ALA A 1 79 ? -7.873 0.153 19.839 1.00 95.69 79 ALA A CA 1
ATOM 601 C C . ALA A 1 79 ? -6.986 1.249 19.229 1.00 95.69 79 ALA A C 1
ATOM 603 O O . ALA A 1 79 ? -5.839 1.388 19.649 1.00 95.69 79 ALA A O 1
ATOM 604 N N . ALA A 1 80 ? -7.522 2.067 18.317 1.00 95.00 80 ALA A N 1
ATOM 605 C CA . ALA A 1 80 ? -6.800 3.190 17.718 1.00 95.00 80 ALA A CA 1
ATOM 606 C C . ALA A 1 80 ? -6.360 4.224 18.767 1.00 95.00 80 ALA A C 1
ATOM 608 O O . ALA A 1 80 ? -5.205 4.642 18.766 1.00 95.00 80 ALA A O 1
ATOM 609 N N . ALA A 1 81 ? -7.248 4.585 19.700 1.00 92.94 81 ALA A N 1
ATOM 610 C CA . ALA A 1 81 ? -6.931 5.525 20.777 1.00 92.94 81 ALA A CA 1
ATOM 611 C C . ALA A 1 81 ? -5.825 4.996 21.707 1.00 92.94 81 ALA A C 1
ATOM 613 O O . ALA A 1 81 ? -4.921 5.738 22.085 1.00 92.94 81 ALA A O 1
ATOM 614 N N . ARG A 1 82 ? -5.861 3.699 22.047 1.00 91.50 82 ARG A N 1
ATOM 615 C CA . ARG A 1 82 ? -4.794 3.060 22.834 1.00 91.50 82 ARG A CA 1
ATOM 616 C C . ARG A 1 82 ? -3.474 2.990 22.071 1.00 91.50 82 ARG A C 1
ATOM 618 O O . ARG A 1 82 ? -2.437 3.182 22.686 1.00 91.50 82 ARG A O 1
ATOM 625 N N . HIS A 1 83 ? -3.505 2.716 20.766 1.00 90.56 83 HIS A N 1
ATOM 626 C CA . HIS A 1 83 ? -2.302 2.654 19.923 1.00 90.56 83 HIS A CA 1
ATOM 627 C C . HIS A 1 83 ? -1.587 4.005 19.834 1.00 90.56 83 HIS A C 1
ATOM 629 O O . HIS A 1 83 ? -0.362 4.054 19.862 1.00 90.56 83 HIS A O 1
ATOM 635 N N . GLU A 1 84 ? -2.358 5.093 19.780 1.00 87.25 84 GLU A N 1
ATOM 636 C CA . GLU A 1 84 ? -1.851 6.468 19.747 1.00 87.25 84 GLU A CA 1
ATOM 637 C C . GLU A 1 84 ? -1.282 6.918 21.106 1.00 87.25 84 GLU A C 1
ATOM 639 O O . GLU A 1 84 ? -0.250 7.577 21.146 1.00 87.25 84 GLU A O 1
ATOM 644 N N . GLY A 1 85 ? -1.887 6.502 22.225 1.00 80.69 85 GLY A N 1
ATOM 645 C CA . GLY A 1 85 ? -1.431 6.850 23.581 1.00 80.69 85 GLY A CA 1
ATOM 646 C C . GLY A 1 85 ? -0.220 6.068 24.115 1.00 80.69 85 GLY A C 1
ATOM 647 O O . GLY A 1 85 ? 0.165 6.269 25.260 1.00 80.69 85 GLY A O 1
ATOM 648 N N . LEU A 1 86 ? 0.369 5.155 23.334 1.00 74.12 86 LEU A N 1
ATOM 649 C CA . LEU A 1 86 ? 1.578 4.397 23.708 1.00 74.12 86 LEU A CA 1
ATOM 650 C C . LEU A 1 86 ? 2.893 5.117 23.332 1.00 74.12 86 LEU A C 1
ATOM 652 O O . LEU A 1 86 ? 3.956 4.492 23.407 1.00 74.12 86 LEU A O 1
ATOM 656 N N . ASP A 1 87 ? 2.813 6.370 22.873 1.00 59.38 87 ASP A N 1
ATOM 657 C CA . ASP A 1 87 ? 3.949 7.209 22.453 1.00 59.38 87 ASP A CA 1
ATOM 658 C C . ASP A 1 87 ? 4.377 8.272 23.489 1.00 59.38 87 ASP A C 1
ATOM 660 O O . ASP A 1 87 ? 5.339 8.994 23.225 1.00 59.38 87 ASP A O 1
ATOM 664 N N . ASP A 1 88 ? 3.734 8.321 24.664 1.00 52.56 88 ASP A N 1
ATOM 665 C CA . ASP A 1 88 ? 4.128 9.176 25.801 1.00 52.56 88 ASP A CA 1
ATOM 666 C C . ASP A 1 88 ? 4.994 8.435 26.841 1.00 52.56 88 ASP A C 1
ATOM 668 O O . ASP A 1 88 ? 4.621 7.311 27.260 1.00 52.56 88 ASP A O 1
#

Radius of gyration: 34.23 Å; Cα contacts (8 Å, |Δi|>4): 32; chains: 1; bounding box: 52×45×101 Å

Solvent-accessible surface area (backbone atoms only — not comparable to full-atom values): 5337 Å² total; per-residue (Å²): 136,88,83,81,84,84,82,84,82,77,82,78,84,80,89,68,84,54,71,66,60,55,52,51,51,52,52,51,52,51,52,53,52,52,52,51,52,54,53,49,49,66,71,64,51,77,69,79,68,49,55,62,55,55,24,49,52,38,44,54,54,19,62,71,28,46,85,82,37,51,67,62,16,51,51,33,44,54,49,22,54,54,56,47,65,70,78,118

Foldseek 3Di:
DDDDDDDDDDDDDDPDDDPVVVVVVVVVVVVVVVVVVVVVCVVPPPPVQPLLNVLVVLLVVLVVCCVPPVPVSVVSNVVSVVSVVVPD

Mean predicted aligned error: 14.91 Å

Organism: NCBI:txid2824118